Protein AF-A0A258YRZ8-F1 (afdb_monomer_lite)

Radius of gyration: 10.17 Å; chains: 1; bounding box: 26×16×25 Å

Foldseek 3Di:
DDAPEEEECPPPDPPVSVVVVVVVVVVADPPGHYHYD

Sequence (37 aa):
MNFDKELDARGLNCPLPILRAKKSLAEVESGQVLKIL

Structure (mmCIF, N/CA/C/O backbone):
data_AF-A0A258YRZ8-F1
#
_entry.id   AF-A0A258YRZ8-F1
#
loop_
_atom_site.group_PDB
_atom_site.id
_atom_site.type_symbol
_atom_site.label_atom_id
_atom_site.label_alt_id
_atom_site.label_comp_id
_atom_site.label_asym_id
_atom_site.label_entity_id
_atom_site.label_seq_id
_atom_site.pdbx_PDB_ins_code
_atom_site.Cartn_x
_atom_site.Cartn_y
_atom_site.Cartn_z
_atom_site.occupancy
_atom_site.B_iso_or_equiv
_atom_site.auth_seq_id
_atom_site.auth_comp_id
_atom_site.auth_asym_id
_atom_site.auth_atom_id
_atom_site.pdbx_PDB_model_num
ATOM 1 N N . MET A 1 1 ? -14.753 -10.335 2.999 1.00 62.56 1 MET A N 1
ATOM 2 C CA . MET A 1 1 ? -13.667 -9.501 3.555 1.00 62.56 1 MET A CA 1
ATOM 3 C 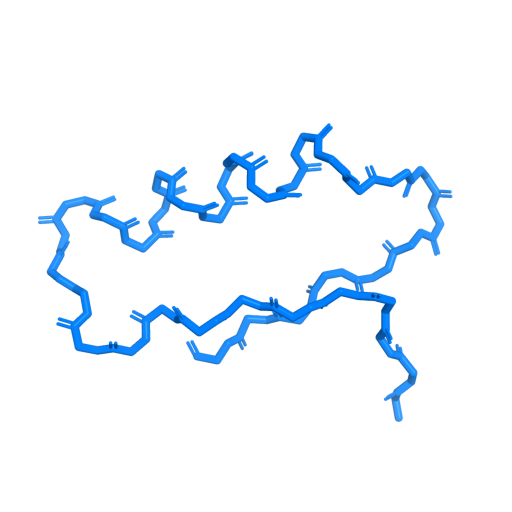C . MET A 1 1 ? -13.8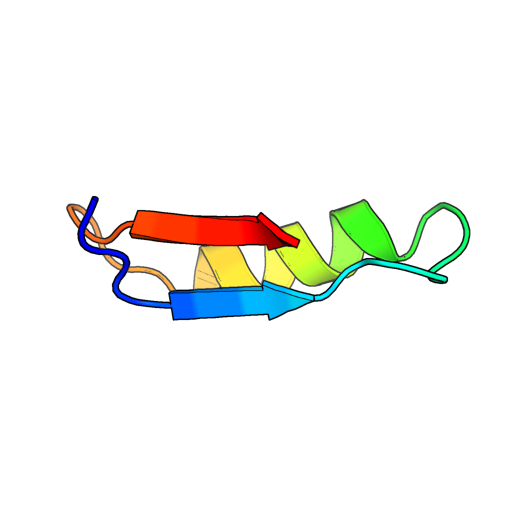70 -8.102 3.020 1.00 62.56 1 MET A C 1
ATOM 5 O O . MET A 1 1 ? -13.779 -7.930 1.811 1.00 62.56 1 MET A O 1
ATOM 9 N N . ASN A 1 2 ? -14.217 -7.153 3.885 1.00 87.81 2 ASN A N 1
ATOM 10 C CA . ASN A 1 2 ? -14.263 -5.746 3.501 1.00 87.81 2 ASN A CA 1
ATOM 11 C C . ASN A 1 2 ? -12.827 -5.216 3.485 1.00 87.81 2 ASN A C 1
ATOM 13 O O . ASN A 1 2 ? -12.038 -5.555 4.366 1.00 87.81 2 ASN A O 1
ATOM 17 N N . PHE A 1 3 ? -12.491 -4.450 2.456 1.00 94.06 3 PHE A N 1
ATOM 18 C CA . PHE A 1 3 ? -11.252 -3.693 2.364 1.00 94.06 3 PHE A CA 1
ATOM 19 C C . PHE A 1 3 ? -11.623 -2.246 2.064 1.00 94.06 3 PHE A C 1
ATOM 21 O O . PHE A 1 3 ? -12.601 -1.992 1.361 1.00 94.06 3 PHE A O 1
ATOM 28 N N . ASP A 1 4 ? -10.850 -1.318 2.601 1.00 95.19 4 ASP A N 1
ATOM 29 C CA . ASP A 1 4 ? -11.107 0.116 2.474 1.00 95.19 4 ASP A CA 1
ATOM 30 C C . ASP A 1 4 ? -10.335 0.707 1.293 1.00 95.19 4 ASP A C 1
ATOM 32 O O . ASP A 1 4 ? -10.740 1.706 0.700 1.00 95.19 4 ASP A O 1
ATOM 36 N N . LYS A 1 5 ? -9.223 0.063 0.918 1.00 93.75 5 LYS A N 1
ATOM 37 C CA . LYS A 1 5 ? -8.364 0.490 -0.186 1.00 93.75 5 LYS A CA 1
ATOM 38 C C . LYS A 1 5 ? -7.785 -0.704 -0.931 1.00 93.75 5 LYS A C 1
ATOM 40 O O . LYS A 1 5 ? -7.532 -1.747 -0.333 1.00 93.75 5 LYS A O 1
ATOM 45 N N . GLU A 1 6 ? -7.550 -0.549 -2.230 1.00 95.38 6 GLU A N 1
ATOM 46 C CA . GLU A 1 6 ? -6.952 -1.577 -3.086 1.00 95.38 6 GLU A CA 1
ATOM 47 C C . GLU A 1 6 ? -5.743 -1.018 -3.846 1.00 95.38 6 GLU A C 1
ATOM 49 O O . GLU A 1 6 ? -5.755 0.127 -4.301 1.00 95.38 6 GLU A O 1
ATOM 54 N N . LEU A 1 7 ? -4.696 -1.831 -3.978 1.00 95.50 7 LEU A N 1
ATOM 55 C CA . LEU A 1 7 ? -3.518 -1.562 -4.795 1.00 95.50 7 LEU A CA 1
ATOM 56 C C . LEU A 1 7 ? -3.218 -2.780 -5.672 1.00 95.50 7 LEU A C 1
ATOM 58 O O . LEU A 1 7 ? -2.883 -3.838 -5.154 1.00 95.50 7 LEU A O 1
ATOM 62 N N . ASP A 1 8 ? -3.261 -2.615 -6.991 1.00 96.44 8 ASP A N 1
ATOM 63 C CA . ASP A 1 8 ? -2.765 -3.629 -7.925 1.00 96.44 8 ASP A CA 1
ATOM 64 C C . ASP A 1 8 ? -1.258 -3.464 -8.135 1.00 96.44 8 ASP A C 1
ATOM 66 O O . ASP A 1 8 ? -0.787 -2.420 -8.604 1.00 96.44 8 ASP A O 1
ATOM 70 N N . ALA A 1 9 ? -0.499 -4.484 -7.747 1.00 96.12 9 ALA A N 1
ATOM 71 C CA . ALA A 1 9 ? 0.945 -4.541 -7.899 1.00 96.12 9 ALA A CA 1
ATOM 72 C C . ALA A 1 9 ? 1.390 -5.596 -8.928 1.00 96.12 9 ALA A C 1
A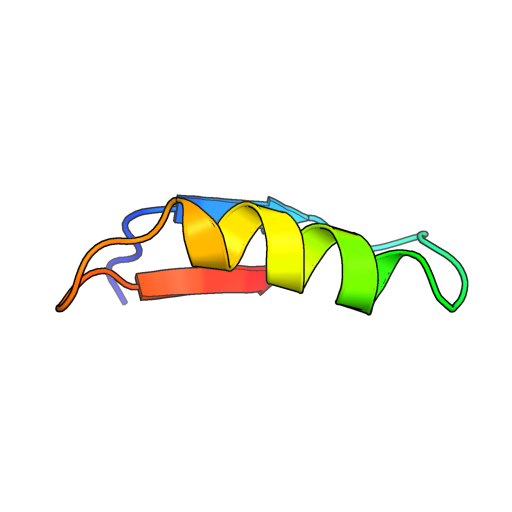TOM 74 O O . ALA A 1 9 ? 2.595 -5.822 -9.089 1.00 96.12 9 ALA A O 1
ATOM 75 N N . ARG A 1 10 ? 0.460 -6.226 -9.656 1.00 96.69 10 ARG A N 1
ATOM 76 C CA . ARG A 1 10 ? 0.783 -7.240 -10.670 1.00 96.69 10 ARG A CA 1
ATOM 77 C C . ARG A 1 10 ? 1.505 -6.620 -11.859 1.00 96.69 10 ARG A C 1
ATOM 79 O O . ARG A 1 10 ? 1.247 -5.491 -12.264 1.00 96.69 10 ARG A O 1
ATOM 86 N N . GLY A 1 11 ? 2.447 -7.372 -12.428 1.00 95.75 11 GLY A N 1
ATOM 87 C CA . GLY A 1 11 ? 3.270 -6.911 -13.553 1.00 95.75 11 GLY A CA 1
ATOM 88 C C . GLY A 1 11 ? 4.308 -5.842 -13.188 1.00 95.75 11 GLY A C 1
ATOM 89 O O . GLY A 1 11 ? 5.071 -5.415 -14.053 1.00 95.75 11 GLY A O 1
ATOM 90 N N . LEU A 1 12 ? 4.379 -5.421 -11.921 1.00 96.31 12 LEU A N 1
ATOM 91 C CA . LEU A 1 12 ? 5.432 -4.537 -11.446 1.00 96.31 12 LEU A CA 1
ATOM 92 C C . LEU A 1 12 ? 6.682 -5.345 -11.097 1.00 96.31 12 LEU A C 1
ATOM 94 O O . LEU A 1 12 ? 6.644 -6.280 -10.299 1.00 96.31 12 LEU A O 1
ATOM 98 N N . ASN A 1 13 ? 7.818 -4.933 -11.650 1.00 96.62 13 ASN A N 1
ATOM 99 C CA . ASN A 1 13 ? 9.105 -5.529 -11.317 1.00 96.62 13 ASN A CA 1
ATOM 100 C C . ASN A 1 13 ? 9.640 -4.984 -9.994 1.00 96.62 13 ASN A C 1
ATOM 102 O O . ASN A 1 13 ? 9.413 -3.824 -9.642 1.00 96.62 13 ASN A O 1
ATOM 106 N N . CYS A 1 14 ? 10.402 -5.809 -9.277 1.00 92.69 14 CYS A N 1
ATOM 107 C CA . CYS A 1 14 ? 11.170 -5.365 -8.117 1.00 92.69 14 CYS A CA 1
ATOM 108 C C . CYS A 1 14 ? 11.993 -4.107 -8.475 1.00 92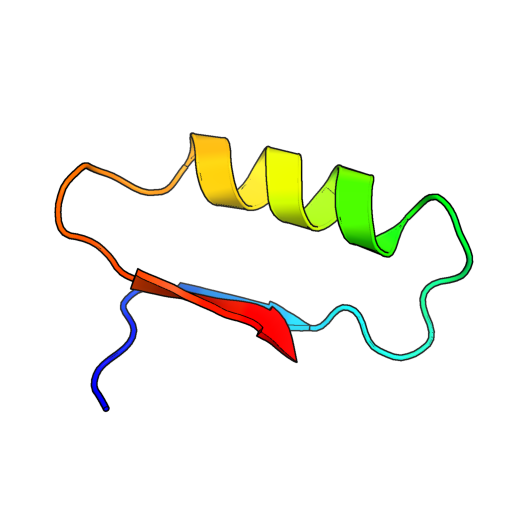.69 14 CYS A C 1
ATOM 110 O O . CYS A 1 14 ? 12.643 -4.114 -9.525 1.00 92.69 14 CYS A O 1
ATOM 112 N N . PRO A 1 15 ? 11.964 -3.025 -7.659 1.00 96.12 15 PRO A N 1
ATOM 113 C CA . PRO A 1 15 ? 11.396 -2.886 -6.303 1.00 96.12 15 PRO A CA 1
ATOM 114 C C . PRO A 1 15 ? 9.997 -2.238 -6.246 1.00 96.12 15 PRO A C 1
ATOM 116 O O . PRO A 1 15 ? 9.529 -1.818 -5.187 1.00 96.12 15 PRO A O 1
ATOM 119 N N . LEU A 1 16 ? 9.318 -2.099 -7.380 1.00 96.38 16 LEU A N 1
ATOM 120 C CA . LEU A 1 16 ? 8.101 -1.297 -7.486 1.00 96.38 16 LEU A CA 1
ATOM 121 C C . LEU A 1 16 ? 6.917 -1.801 -6.634 1.00 96.38 16 LEU A C 1
ATOM 123 O O . LEU A 1 16 ? 6.251 -0.933 -6.061 1.00 96.38 16 LEU A O 1
ATOM 127 N N . PRO A 1 17 ? 6.660 -3.121 -6.468 1.00 97.31 17 PRO A N 1
ATOM 128 C CA . PRO A 1 17 ? 5.563 -3.597 -5.621 1.00 97.31 17 PRO A CA 1
ATOM 129 C C . PRO A 1 17 ? 5.639 -3.054 -4.192 1.00 97.31 17 PRO A C 1
ATOM 131 O O . PRO A 1 17 ? 4.670 -2.496 -3.679 1.00 97.31 17 PRO A O 1
ATOM 134 N N . ILE A 1 18 ? 6.819 -3.133 -3.569 1.00 96.88 18 ILE A N 1
ATOM 135 C CA . ILE A 1 18 ? 6.997 -2.706 -2.179 1.00 96.88 18 ILE A CA 1
ATOM 136 C C . ILE A 1 18 ? 6.970 -1.182 -2.037 1.00 96.88 18 ILE A C 1
ATOM 138 O O . ILE A 1 18 ? 6.394 -0.661 -1.083 1.00 96.88 18 ILE A O 1
ATOM 142 N N . LEU A 1 19 ? 7.533 -0.446 -2.999 1.00 97.38 19 LEU A N 1
ATOM 143 C CA . LEU A 1 19 ? 7.513 1.018 -2.962 1.00 97.38 19 LEU A CA 1
ATOM 144 C C . LEU A 1 19 ? 6.087 1.564 -3.073 1.00 97.38 19 LEU A C 1
ATOM 146 O O . LEU A 1 19 ? 5.723 2.486 -2.340 1.00 97.38 19 LEU A O 1
ATOM 150 N N . ARG A 1 20 ? 5.263 0.978 -3.950 1.00 95.88 20 ARG A N 1
ATOM 151 C CA . ARG A 1 20 ? 3.859 1.377 -4.088 1.00 95.88 20 ARG A CA 1
ATOM 152 C C . ARG A 1 20 ? 3.029 0.966 -2.881 1.00 95.88 20 ARG A C 1
ATOM 154 O O . ARG A 1 20 ? 2.300 1.808 -2.371 1.00 95.88 20 ARG A O 1
ATOM 161 N N . ALA A 1 21 ? 3.210 -0.253 -2.370 1.00 96.50 21 ALA A N 1
ATOM 162 C CA . ALA A 1 21 ? 2.536 -0.702 -1.153 1.00 96.50 21 ALA A CA 1
ATOM 163 C C . ALA A 1 21 ? 2.838 0.222 0.031 1.00 96.50 21 ALA A C 1
ATOM 165 O O . ALA A 1 21 ? 1.917 0.673 0.703 1.00 96.50 21 ALA A O 1
ATOM 166 N N . LYS A 1 22 ? 4.110 0.593 0.234 1.00 96.50 22 LYS A N 1
ATOM 167 C CA . LYS A 1 22 ? 4.517 1.525 1.295 1.00 96.50 22 LYS A CA 1
ATOM 168 C C . LYS A 1 22 ? 3.868 2.900 1.138 1.00 96.50 22 LYS A C 1
ATOM 170 O O . LYS A 1 22 ? 3.427 3.477 2.128 1.00 96.50 22 LYS A O 1
ATOM 175 N N . LYS A 1 23 ? 3.805 3.424 -0.090 1.00 95.81 23 LYS A N 1
ATOM 176 C CA . LYS A 1 23 ? 3.145 4.706 -0.361 1.00 95.81 23 LYS A CA 1
ATOM 177 C C . LYS A 1 23 ? 1.649 4.633 -0.053 1.00 95.81 23 LYS A C 1
ATOM 179 O O . LYS A 1 23 ? 1.146 5.498 0.649 1.00 95.81 23 LYS A O 1
ATOM 184 N N . SER A 1 24 ? 0.961 3.598 -0.532 1.00 95.31 24 SER A N 1
ATOM 185 C CA . SER A 1 24 ? -0.472 3.417 -0.284 1.00 95.31 24 SER A CA 1
ATOM 186 C C . SER A 1 24 ? -0.782 3.172 1.191 1.00 95.31 24 SER A C 1
ATOM 188 O O . SER A 1 24 ? -1.794 3.670 1.665 1.00 95.31 24 SER A O 1
ATOM 190 N N . LEU A 1 25 ? 0.090 2.468 1.920 1.00 95.44 25 LEU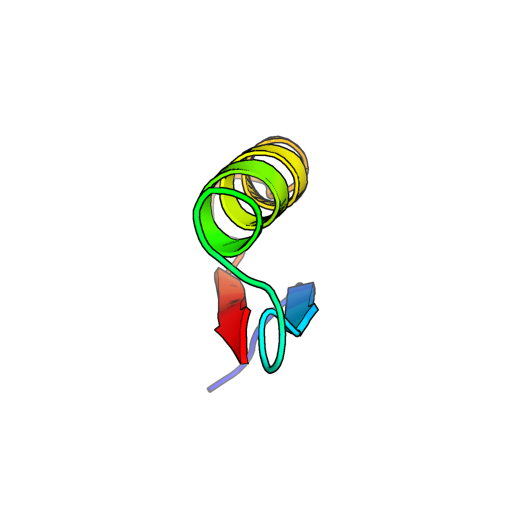 A N 1
ATOM 191 C CA . LEU A 1 25 ? -0.054 2.211 3.355 1.00 95.44 25 LEU A CA 1
ATOM 192 C C . LEU A 1 25 ? 0.050 3.489 4.196 1.00 95.44 25 LEU A C 1
ATOM 194 O O . LEU A 1 25 ? -0.642 3.607 5.197 1.00 95.44 25 LEU A O 1
ATOM 198 N N . ALA A 1 26 ? 0.872 4.460 3.787 1.00 96.06 26 ALA A N 1
ATOM 199 C CA . ALA A 1 26 ? 0.969 5.750 4.477 1.00 96.06 26 ALA A CA 1
ATOM 200 C C . ALA A 1 26 ? -0.332 6.575 4.410 1.00 96.06 26 ALA A C 1
ATOM 202 O O . ALA A 1 26 ? -0.510 7.506 5.187 1.00 96.06 26 ALA A O 1
ATOM 203 N N . GLU A 1 27 ? -1.227 6.238 3.481 1.00 94.00 27 GLU A N 1
ATOM 204 C CA . GLU A 1 27 ? -2.532 6.873 3.289 1.00 94.00 27 GLU A CA 1
ATOM 205 C C . GLU A 1 27 ? -3.680 6.047 3.905 1.00 94.00 27 GLU A C 1
ATOM 207 O O . GLU A 1 27 ? -4.843 6.348 3.649 1.00 94.00 27 GLU A O 1
ATOM 212 N N . VAL A 1 28 ? -3.372 4.962 4.624 1.00 94.81 28 VAL A N 1
ATOM 213 C CA . VAL A 1 28 ? -4.348 4.074 5.273 1.00 94.81 28 VAL A CA 1
ATOM 214 C C . VAL A 1 28 ? -4.365 4.405 6.758 1.00 94.81 28 VAL A C 1
ATOM 216 O O . VAL A 1 28 ? -3.323 4.416 7.413 1.00 94.81 28 VAL A O 1
ATOM 219 N N . GLU A 1 29 ? -5.549 4.688 7.288 1.00 95.69 29 GLU A N 1
ATOM 220 C CA . GLU A 1 29 ? -5.721 5.032 8.696 1.00 95.69 29 GLU A CA 1
ATOM 221 C C . GLU A 1 29 ? -5.789 3.782 9.584 1.00 95.69 29 GLU A C 1
ATOM 223 O O . GLU A 1 29 ? -6.004 2.656 9.128 1.00 95.69 29 GLU A O 1
ATOM 228 N N . SER A 1 30 ? -5.605 3.972 10.892 1.00 95.00 30 SER A N 1
ATOM 229 C CA . SER A 1 30 ? -5.706 2.872 11.853 1.00 95.00 30 SER A CA 1
ATOM 230 C C . SER A 1 30 ? -7.093 2.226 11.797 1.00 95.00 30 SER A C 1
ATOM 232 O O . SER A 1 30 ? -8.110 2.909 11.883 1.00 95.00 30 SER A O 1
ATOM 234 N N . GLY A 1 31 ? -7.128 0.899 11.669 1.00 94.31 31 GLY A N 1
ATOM 235 C CA . GLY A 1 31 ? -8.365 0.126 11.543 1.00 94.31 31 GLY A CA 1
ATOM 236 C C . GLY A 1 31 ? -8.849 -0.079 10.106 1.00 94.31 31 GLY A C 1
ATOM 237 O O . GLY A 1 31 ? -9.736 -0.904 9.903 1.00 94.31 31 GLY A O 1
ATOM 238 N N . GLN A 1 32 ? -8.250 0.594 9.119 1.00 96.00 32 GLN A N 1
ATOM 239 C CA . GLN A 1 32 ? -8.531 0.354 7.705 1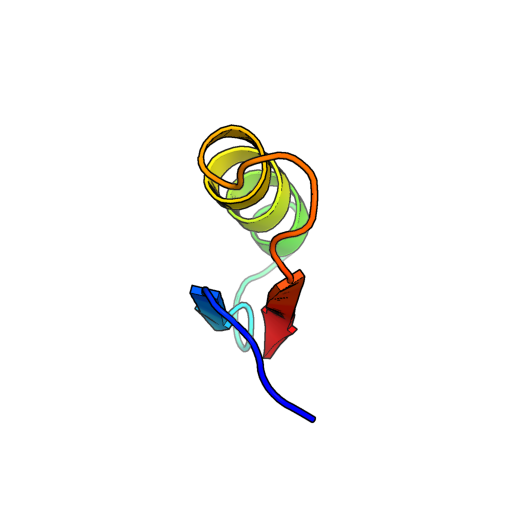.00 96.00 32 GLN A CA 1
ATOM 240 C C . GLN A 1 32 ? -7.665 -0.776 7.133 1.00 96.00 32 GLN A C 1
ATOM 242 O O . GLN A 1 32 ? -6.536 -1.022 7.565 1.00 96.00 32 GLN A O 1
ATOM 247 N N . VAL A 1 33 ? -8.192 -1.459 6.120 1.00 95.19 33 VAL A N 1
ATOM 248 C CA . VAL A 1 33 ? -7.555 -2.596 5.454 1.00 95.19 33 VAL A CA 1
ATOM 249 C C . VAL A 1 33 ? -7.186 -2.229 4.016 1.00 95.19 33 VAL A C 1
ATOM 251 O O . VAL A 1 33 ? -8.053 -1.954 3.184 1.00 95.19 33 VAL A O 1
ATOM 254 N N . LEU A 1 34 ? -5.886 -2.288 3.705 1.00 96.00 34 LEU A N 1
ATOM 255 C CA . LEU A 1 34 ? -5.359 -2.201 2.340 1.00 96.00 34 LEU A CA 1
ATOM 256 C C . LEU A 1 34 ? -5.228 -3.600 1.733 1.00 96.00 34 LEU A C 1
ATOM 258 O O . LEU A 1 34 ? -4.445 -4.425 2.202 1.00 96.00 34 LEU A O 1
ATOM 262 N N . LYS A 1 35 ? -5.958 -3.847 0.651 1.00 96.06 35 LYS A N 1
ATOM 263 C CA . LYS A 1 35 ? -5.841 -5.050 -0.169 1.00 96.06 35 LYS A CA 1
ATOM 264 C C . LYS A 1 35 ? -4.798 -4.840 -1.264 1.00 96.06 35 LYS A C 1
ATOM 266 O O . LYS A 1 35 ? -4.789 -3.802 -1.921 1.00 96.06 35 LYS A O 1
ATOM 271 N N . ILE A 1 36 ? -3.952 -5.841 -1.488 1.00 95.38 36 ILE A N 1
ATOM 272 C CA . ILE A 1 36 ? -2.968 -5.845 -2.575 1.00 95.38 36 ILE A CA 1
ATOM 273 C C . ILE A 1 36 ? -3.320 -6.971 -3.551 1.00 95.38 36 ILE A C 1
ATOM 275 O O . ILE A 1 36 ? -3.612 -8.084 -3.106 1.00 95.38 36 ILE A O 1
ATOM 279 N N . LEU A 1 37 ? -3.325 -6.666 -4.852 1.00 93.75 37 LEU A N 1
ATOM 280 C CA . LEU A 1 37 ? -3.499 -7.625 -5.950 1.00 93.75 37 LEU A CA 1
ATOM 281 C C . LEU A 1 37 ? -2.172 -7.931 -6.641 1.00 93.75 37 LEU A C 1
ATOM 283 O O . LEU A 1 37 ? -1.351 -6.995 -6.794 1.00 93.75 37 LEU A O 1
#

Secondary structure (DSSP, 8-state):
---SEEE--TTPPTTHHHHHHHHHHTTPPTT--EEE-

pLDDT: mean 94.5, std 5.57, range [62.56, 97.38]